Protein AF-A0A368G5V7-F1 (afdb_monomer_lite)

Structure (mmCIF, N/CA/C/O backbone):
data_AF-A0A368G5V7-F1
#
_entry.id   AF-A0A368G5V7-F1
#
loop_
_atom_site.group_PDB
_atom_site.id
_atom_site.type_symbol
_atom_site.label_atom_id
_atom_site.label_alt_id
_atom_site.label_comp_id
_atom_site.label_asym_id
_atom_site.label_entity_id
_atom_site.label_seq_id
_atom_site.pdbx_PDB_ins_code
_atom_site.Cartn_x
_atom_site.Cartn_y
_atom_site.Cartn_z
_atom_site.occupancy
_atom_site.B_iso_or_equiv
_atom_site.auth_seq_id
_atom_site.auth_comp_id
_atom_site.auth_asym_id
_atom_site.auth_atom_id
_atom_site.pdbx_PDB_model_num
ATOM 1 N N . ILE A 1 1 ? 7.428 -4.958 9.555 1.00 66.69 1 ILE A N 1
ATOM 2 C CA . ILE A 1 1 ? 6.859 -6.010 8.673 1.00 66.69 1 ILE A CA 1
ATOM 3 C C . ILE A 1 1 ? 6.132 -7.114 9.449 1.00 66.69 1 ILE A C 1
ATOM 5 O O . ILE A 1 1 ? 5.049 -7.478 9.029 1.00 66.69 1 ILE A O 1
ATOM 9 N N . GLU A 1 2 ? 6.655 -7.606 10.581 1.00 80.06 2 GLU A N 1
ATOM 10 C CA . GLU A 1 2 ? 6.064 -8.739 11.333 1.00 80.06 2 GLU A CA 1
ATOM 11 C C . GLU A 1 2 ? 4.637 -8.488 11.856 1.00 80.06 2 GLU A C 1
ATOM 13 O O . GLU A 1 2 ? 3.886 -9.428 12.092 1.00 80.06 2 GLU A O 1
ATOM 18 N N . ARG A 1 3 ? 4.239 -7.214 11.979 1.00 92.44 3 ARG A N 1
ATOM 19 C CA . ARG A 1 3 ? 2.874 -6.788 12.321 1.00 92.44 3 ARG A CA 1
ATOM 20 C C . ARG A 1 3 ? 1.827 -7.170 11.263 1.00 92.44 3 ARG A C 1
ATOM 22 O O . ARG A 1 3 ? 0.658 -7.319 11.606 1.00 92.44 3 ARG A O 1
ATOM 29 N N . TRP A 1 4 ? 2.214 -7.279 9.992 1.00 95.81 4 TRP A N 1
ATOM 30 C CA . TRP A 1 4 ? 1.275 -7.341 8.871 1.00 95.81 4 TRP A CA 1
ATOM 31 C C . TRP A 1 4 ? 1.120 -8.767 8.344 1.00 95.81 4 TRP A C 1
ATOM 33 O O . TRP A 1 4 ? 2.057 -9.337 7.788 1.00 95.81 4 TRP A O 1
ATOM 43 N N . TYR A 1 5 ? -0.086 -9.322 8.454 1.00 97.00 5 TYR A N 1
ATOM 44 C CA . TYR A 1 5 ? -0.434 -10.598 7.836 1.00 97.00 5 TYR A CA 1
ATOM 45 C C . TYR A 1 5 ? -0.975 -10.373 6.421 1.00 97.00 5 TYR A C 1
ATOM 47 O O . TYR A 1 5 ? -1.960 -9.656 6.240 1.00 97.00 5 TYR A O 1
ATOM 55 N N . VAL A 1 6 ? -0.348 -10.985 5.413 1.00 97.12 6 VAL A N 1
ATOM 56 C CA . VAL A 1 6 ? -0.775 -10.878 4.009 1.00 97.12 6 VAL A CA 1
ATOM 57 C C . VAL A 1 6 ? -1.954 -11.807 3.747 1.00 97.12 6 VAL A C 1
ATOM 59 O O . VAL A 1 6 ? -1.838 -13.016 3.904 1.00 97.12 6 VAL A O 1
ATOM 62 N N . GLU A 1 7 ? -3.084 -11.247 3.313 1.00 97.88 7 GLU A N 1
ATOM 63 C CA . GLU A 1 7 ? -4.288 -12.027 3.011 1.00 97.88 7 GLU A CA 1
ATOM 64 C C . GLU A 1 7 ? -4.404 -12.384 1.527 1.00 97.88 7 GLU A C 1
ATOM 66 O O . GLU A 1 7 ? -4.693 -13.527 1.185 1.00 97.88 7 GLU A O 1
ATOM 71 N N . LYS A 1 8 ? -4.243 -11.400 0.630 1.00 97.12 8 LYS A N 1
ATOM 72 C CA . LYS A 1 8 ? -4.340 -11.616 -0.824 1.00 97.12 8 LYS A CA 1
ATOM 73 C C . LYS A 1 8 ? -3.651 -10.517 -1.624 1.00 97.12 8 LYS A C 1
ATOM 75 O O . LYS A 1 8 ? -3.556 -9.382 -1.166 1.00 97.12 8 LYS A O 1
ATOM 80 N N . LYS A 1 9 ? -3.246 -10.824 -2.854 1.00 97.50 9 LYS A N 1
ATOM 81 C CA . LYS A 1 9 ? -2.802 -9.825 -3.836 1.00 97.50 9 LYS A CA 1
ATOM 82 C C . LYS A 1 9 ? -4.017 -9.084 -4.406 1.00 97.50 9 LYS A C 1
ATOM 84 O O . LYS A 1 9 ? -5.038 -9.705 -4.691 1.00 97.50 9 LYS A O 1
ATOM 89 N N . LEU A 1 10 ? -3.924 -7.761 -4.507 1.00 95.75 10 LEU A N 1
ATOM 90 C CA . LEU A 1 10 ? -4.971 -6.889 -5.053 1.00 95.75 10 LEU A CA 1
ATOM 91 C C . LEU A 1 10 ? -4.674 -6.470 -6.489 1.00 95.75 10 LEU A C 1
ATOM 93 O O . LEU A 1 10 ? -5.595 -6.326 -7.281 1.00 95.75 10 LEU A O 1
ATOM 97 N N . GLY A 1 11 ? -3.399 -6.286 -6.818 1.00 94.50 11 GLY A N 1
ATOM 98 C CA . GLY A 1 11 ? -2.971 -5.904 -8.154 1.00 94.50 11 GLY A CA 1
ATOM 99 C C . GLY A 1 11 ? -1.457 -5.814 -8.257 1.00 94.50 11 GLY A C 1
ATOM 100 O O . GLY A 1 11 ? -0.744 -5.816 -7.252 1.00 94.50 11 GLY A O 1
ATOM 101 N N . GLU A 1 12 ? -0.967 -5.750 -9.484 1.00 94.50 12 GLU A N 1
ATOM 102 C CA . GLU A 1 12 ? 0.447 -5.602 -9.814 1.00 94.50 12 GLU A CA 1
ATOM 103 C C . GLU A 1 12 ? 0.584 -4.891 -11.152 1.00 94.50 12 GLU A C 1
ATOM 105 O O . GLU A 1 12 ? -0.264 -5.028 -12.033 1.00 94.50 12 GLU A O 1
ATOM 110 N 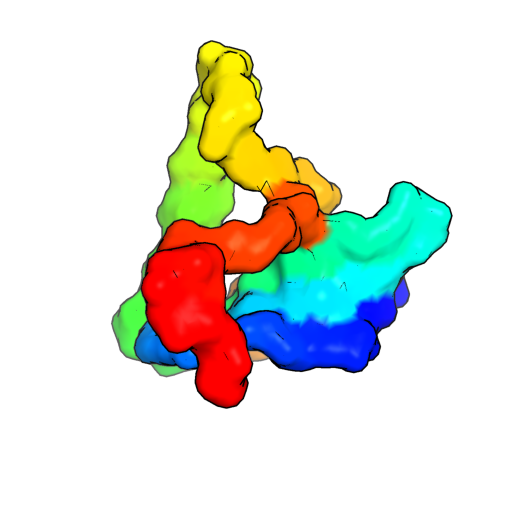N . GLY A 1 13 ? 1.658 -4.123 -11.285 1.00 88.56 13 GLY A N 1
ATOM 111 C CA . GLY A 1 13 ? 2.046 -3.481 -12.529 1.00 88.56 13 GLY A CA 1
ATOM 112 C C . GLY A 1 13 ? 3.525 -3.113 -12.499 1.00 88.56 13 GLY A C 1
ATOM 113 O O . GLY A 1 13 ? 4.266 -3.535 -11.615 1.00 88.56 13 GLY A O 1
ATOM 114 N N . GLY A 1 14 ? 3.957 -2.272 -13.439 1.00 86.25 14 GLY A N 1
ATOM 115 C CA . GLY A 1 14 ? 5.371 -1.896 -13.585 1.00 86.25 14 GLY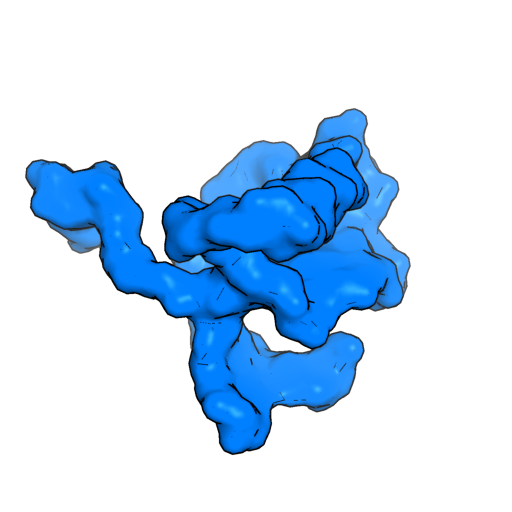 A CA 1
ATOM 116 C C . GLY A 1 14 ? 5.978 -1.087 -12.429 1.00 86.25 14 GLY A C 1
ATOM 117 O O . GLY A 1 14 ? 7.169 -0.817 -12.453 1.00 86.25 14 GLY A O 1
ATOM 118 N N . PHE A 1 15 ? 5.181 -0.696 -11.431 1.00 86.81 15 PHE A N 1
ATOM 119 C CA . PHE A 1 15 ? 5.611 0.102 -10.272 1.00 86.81 15 PHE A CA 1
ATOM 120 C C . PHE A 1 15 ? 5.443 -0.664 -8.950 1.00 86.81 15 PHE A C 1
ATOM 122 O O . PHE A 1 15 ? 5.233 -0.069 -7.891 1.00 86.81 15 PHE A O 1
ATOM 129 N N . GLY A 1 16 ? 5.449 -1.996 -9.031 1.00 92.00 16 GLY A N 1
ATOM 130 C CA . GLY A 1 16 ? 5.322 -2.893 -7.891 1.00 92.00 16 GLY A CA 1
ATOM 131 C C . GLY A 1 16 ? 3.951 -3.555 -7.761 1.00 92.00 16 GLY A C 1
ATOM 132 O O . GLY A 1 16 ? 3.131 -3.576 -8.683 1.00 92.00 16 GLY A O 1
ATOM 133 N 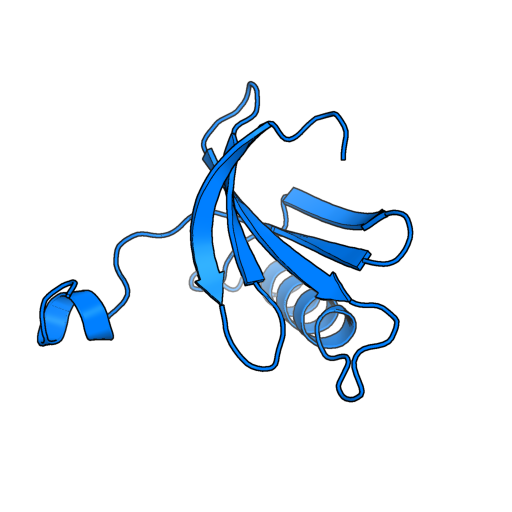N . ALA A 1 17 ? 3.708 -4.119 -6.580 1.00 95.44 17 ALA A N 1
ATOM 134 C CA . ALA A 1 17 ? 2.523 -4.914 -6.283 1.00 95.44 17 ALA A CA 1
ATOM 135 C C . ALA A 1 17 ? 1.805 -4.407 -5.030 1.00 95.44 17 ALA A C 1
ATOM 137 O O . ALA A 1 17 ? 2.427 -3.900 -4.095 1.00 95.44 17 ALA A O 1
ATOM 138 N N . VAL A 1 18 ? 0.482 -4.564 -5.015 1.00 97.25 18 VAL A N 1
ATOM 139 C CA . VAL A 1 18 ? -0.389 -4.179 -3.904 1.00 97.25 18 VAL A CA 1
ATOM 140 C C . VAL A 1 18 ? -1.070 -5.420 -3.344 1.00 97.25 18 VAL A C 1
ATOM 142 O O . VAL A 1 18 ? -1.627 -6.235 -4.082 1.00 97.25 18 VAL A O 1
ATOM 145 N N . TYR A 1 19 ? -1.063 -5.541 -2.024 1.00 97.62 19 TYR A N 1
ATOM 146 C CA . TYR A 1 19 ? -1.632 -6.645 -1.267 1.00 97.62 19 TYR A CA 1
ATOM 147 C C . TYR A 1 19 ? -2.631 -6.118 -0.245 1.00 97.62 19 TYR A C 1
ATOM 149 O O . TYR A 1 19 ? -2.447 -5.044 0.323 1.00 97.62 19 TYR A O 1
ATOM 157 N N . ARG A 1 20 ? -3.674 -6.894 0.034 1.00 98.38 20 ARG A N 1
ATOM 158 C CA . ARG A 1 20 ? -4.495 -6.710 1.224 1.00 98.38 20 ARG A CA 1
ATOM 159 C C . ARG A 1 20 ? -3.785 -7.377 2.387 1.00 98.38 20 ARG A C 1
ATOM 161 O O . ARG A 1 20 ? -3.430 -8.555 2.302 1.00 98.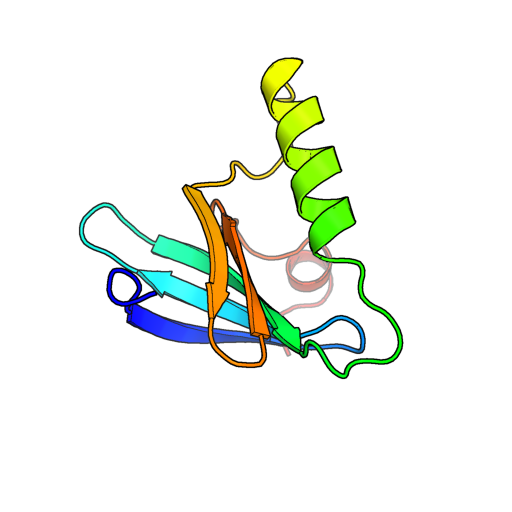38 20 ARG A O 1
ATOM 168 N N . VAL A 1 21 ? -3.604 -6.627 3.461 1.00 98.31 21 VAL A N 1
ATOM 169 C CA . VAL A 1 21 ? -3.008 -7.106 4.706 1.00 98.31 21 VAL A CA 1
ATOM 170 C C . VAL A 1 21 ? -3.954 -6.844 5.865 1.00 98.31 21 VAL A C 1
ATOM 172 O O . VAL A 1 21 ? -4.827 -5.981 5.774 1.00 98.31 21 VAL A O 1
ATOM 175 N N . ARG A 1 22 ? -3.783 -7.576 6.960 1.00 97.94 22 ARG A N 1
ATOM 176 C CA . ARG A 1 22 ? -4.488 -7.322 8.214 1.00 97.94 22 ARG A CA 1
ATOM 177 C C . ARG A 1 22 ? -3.533 -7.329 9.391 1.00 97.94 22 ARG A C 1
ATOM 179 O O . ARG A 1 22 ? -2.494 -7.986 9.354 1.00 97.94 22 ARG A O 1
ATOM 186 N N . ASP A 1 23 ? -3.939 -6.657 10.448 1.00 96.50 23 ASP A N 1
ATOM 187 C CA . ASP A 1 23 ? -3.357 -6.787 11.775 1.00 96.50 23 ASP A CA 1
ATOM 188 C C . ASP A 1 23 ? -4.484 -6.887 12.823 1.00 96.50 23 ASP A C 1
ATOM 190 O O . ASP A 1 23 ? -5.605 -7.312 12.517 1.00 96.50 23 ASP A O 1
ATOM 194 N N . GLN A 1 24 ? -4.185 -6.547 14.077 1.00 95.62 24 GLN A N 1
ATOM 195 C CA . GLN A 1 24 ? -5.176 -6.532 15.153 1.00 95.62 24 GLN A CA 1
ATOM 196 C C . GLN A 1 24 ? -6.166 -5.359 15.050 1.00 95.62 24 GLN A C 1
ATOM 198 O O . GLN A 1 24 ? -7.252 -5.454 15.616 1.00 95.62 24 GLN A O 1
ATOM 203 N N . THR A 1 25 ? -5.823 -4.273 14.346 1.00 95.75 25 THR A N 1
ATOM 204 C CA . THR A 1 25 ? -6.646 -3.057 14.253 1.00 95.75 25 THR A CA 1
ATOM 205 C C . THR A 1 25 ? -7.540 -3.035 13.018 1.00 95.75 25 THR A C 1
ATOM 207 O O . THR A 1 25 ? -8.549 -2.333 13.020 1.00 95.75 25 THR A O 1
ATOM 210 N N . GLY A 1 26 ? -7.233 -3.814 11.977 1.00 96.62 26 GLY A N 1
ATOM 211 C CA . GLY A 1 26 ? -8.123 -3.946 10.826 1.00 96.62 26 GLY A CA 1
ATOM 212 C C . GLY A 1 26 ? -7.455 -4.468 9.559 1.00 96.62 26 GLY A C 1
ATOM 213 O O . GLY A 1 26 ? -6.488 -5.227 9.609 1.00 96.62 26 GLY A O 1
ATOM 214 N N . GLN A 1 27 ? -8.018 -4.075 8.412 1.00 98.19 27 GLN A N 1
ATOM 215 C CA . GLN A 1 27 ? -7.517 -4.396 7.075 1.00 98.19 27 GLN A CA 1
ATOM 216 C C . GLN A 1 27 ? -6.947 -3.157 6.381 1.00 98.19 27 GLN A C 1
ATOM 218 O O . GLN A 1 27 ? -7.515 -2.068 6.452 1.00 98.19 27 GLN A O 1
ATOM 223 N N . TYR A 1 28 ? -5.850 -3.359 5.656 1.00 98.44 28 TYR A N 1
ATOM 224 C CA . TYR A 1 28 ? -5.053 -2.312 5.025 1.00 98.44 28 TYR A CA 1
ATOM 225 C C . TYR A 1 28 ? -4.548 -2.755 3.649 1.00 98.44 28 TYR A C 1
ATOM 227 O O . TYR A 1 28 ? -4.623 -3.931 3.279 1.00 98.44 28 TYR A O 1
ATOM 235 N N . ALA A 1 29 ? -4.038 -1.800 2.877 1.00 98.38 29 ALA A N 1
ATOM 236 C CA . ALA A 1 29 ? -3.344 -2.045 1.624 1.00 98.38 29 ALA A CA 1
ATOM 237 C C . ALA A 1 29 ? -1.832 -1.887 1.833 1.00 98.38 29 ALA A C 1
ATOM 239 O O . ALA A 1 29 ? -1.371 -0.843 2.286 1.00 98.38 29 ALA A O 1
ATOM 240 N N . LEU A 1 30 ? -1.066 -2.914 1.482 1.00 97.88 30 LEU A N 1
ATOM 241 C CA . LEU A 1 30 ? 0.393 -2.923 1.466 1.00 97.88 30 LEU A CA 1
ATOM 242 C C . LEU A 1 30 ? 0.860 -2.812 0.019 1.00 97.88 30 LEU A C 1
ATOM 244 O O . LEU A 1 30 ? 0.644 -3.736 -0.763 1.00 97.88 30 LEU A O 1
ATOM 248 N N . LYS A 1 31 ? 1.528 -1.716 -0.331 1.00 97.50 31 LYS A N 1
ATOM 249 C CA . LYS A 1 31 ? 2.245 -1.601 -1.603 1.00 97.50 31 LYS A CA 1
ATOM 250 C C . LYS A 1 31 ? 3.728 -1.864 -1.377 1.00 97.50 31 LYS A C 1
ATOM 252 O O . LYS A 1 31 ? 4.304 -1.342 -0.422 1.00 97.50 31 LYS A O 1
ATOM 257 N N . VAL A 1 32 ? 4.327 -2.661 -2.256 1.00 96.06 32 VAL A N 1
ATOM 258 C CA . VAL A 1 32 ? 5.756 -2.997 -2.244 1.00 96.06 32 VAL A CA 1
ATOM 259 C C . VAL A 1 32 ? 6.392 -2.732 -3.601 1.00 96.06 32 VAL A C 1
ATOM 261 O O . VAL A 1 32 ? 5.758 -2.920 -4.638 1.00 96.06 32 VAL A O 1
ATOM 264 N N . GLU A 1 33 ? 7.657 -2.332 -3.577 1.00 95.75 33 GLU A N 1
ATOM 265 C CA . GLU A 1 33 ? 8.491 -2.053 -4.747 1.00 95.75 33 GLU A CA 1
ATOM 266 C C . GLU A 1 33 ? 9.891 -2.629 -4.505 1.00 95.75 33 GLU A C 1
ATOM 268 O O . GLU A 1 33 ? 10.443 -2.467 -3.413 1.00 95.75 33 GLU A O 1
ATOM 273 N N . GLY A 1 34 ? 10.467 -3.317 -5.494 1.00 93.44 34 GLY A N 1
ATOM 274 C CA . GLY A 1 34 ? 11.828 -3.847 -5.395 1.00 93.44 34 GLY A CA 1
ATOM 275 C C . GLY A 1 34 ? 12.874 -2.730 -5.391 1.00 93.44 34 GLY A C 1
ATOM 276 O O . GLY A 1 34 ? 12.762 -1.757 -6.129 1.00 93.44 34 GLY A O 1
ATOM 277 N N . VAL A 1 35 ? 13.921 -2.865 -4.576 1.00 89.81 35 VAL A N 1
ATOM 278 C CA . VAL A 1 35 ? 15.020 -1.876 -4.522 1.00 89.81 35 VAL A CA 1
ATOM 279 C C . VAL A 1 35 ? 15.930 -1.909 -5.750 1.00 89.81 35 VAL A C 1
ATOM 281 O O . VAL A 1 35 ? 16.724 -0.990 -5.928 1.00 89.81 35 VAL A O 1
ATOM 284 N N . ASP A 1 36 ? 15.812 -2.948 -6.575 1.00 87.62 36 ASP A N 1
ATOM 285 C CA . ASP A 1 36 ? 16.558 -3.120 -7.825 1.00 87.62 36 ASP A CA 1
ATOM 286 C C . ASP A 1 36 ? 15.707 -2.769 -9.060 1.00 87.62 36 ASP A C 1
ATOM 288 O O . ASP A 1 36 ? 16.183 -2.842 -10.194 1.00 87.62 36 ASP A O 1
ATOM 292 N N . GLU A 1 37 ? 14.447 -2.361 -8.859 1.00 86.44 37 GLU A N 1
ATOM 293 C CA . GLU A 1 37 ? 13.591 -1.891 -9.947 1.00 86.44 37 GLU A CA 1
ATOM 294 C C . GLU A 1 37 ? 14.169 -0.614 -10.565 1.00 86.44 37 GLU A C 1
ATOM 296 O O . GLU A 1 37 ? 14.620 0.296 -9.858 1.00 86.44 37 GLU A O 1
ATOM 301 N N . LYS A 1 38 ? 14.136 -0.530 -11.903 1.00 83.31 38 LYS A N 1
ATOM 302 C CA . LYS A 1 38 ? 14.689 0.613 -12.655 1.00 83.31 38 LYS A CA 1
ATOM 303 C C . LYS A 1 38 ? 14.014 1.935 -12.307 1.00 83.31 38 LYS A C 1
ATOM 305 O O . LYS A 1 38 ? 14.650 2.983 -12.381 1.00 83.31 38 LYS A O 1
ATOM 310 N N . VAL A 1 39 ? 12.724 1.890 -11.991 1.00 85.12 39 VAL A N 1
ATOM 311 C CA . VAL A 1 39 ? 11.927 3.065 -11.650 1.00 85.12 39 VAL A CA 1
ATOM 312 C C . VAL A 1 39 ? 11.421 2.878 -10.232 1.00 85.12 39 VAL A C 1
ATOM 314 O O . VAL A 1 39 ? 10.582 2.020 -9.994 1.00 85.12 39 VAL A O 1
ATOM 317 N N . GLN A 1 40 ? 11.955 3.683 -9.312 1.00 88.94 40 GLN A N 1
ATOM 318 C CA . GLN A 1 40 ? 11.575 3.667 -7.902 1.00 88.94 40 GLN A CA 1
ATOM 319 C C . GLN A 1 40 ? 10.839 4.944 -7.527 1.00 88.94 40 GLN A C 1
ATOM 321 O O . GLN A 1 40 ? 11.451 6.006 -7.391 1.00 88.94 40 GLN A O 1
ATOM 326 N N . VAL A 1 41 ? 9.523 4.848 -7.355 1.00 94.44 41 VAL A N 1
ATOM 327 C CA . VAL A 1 41 ? 8.658 6.001 -7.058 1.00 94.44 41 VAL A CA 1
ATOM 328 C C . VAL A 1 41 ? 7.983 5.904 -5.696 1.00 94.44 41 VAL A C 1
ATOM 330 O O . VAL A 1 41 ? 7.431 6.901 -5.227 1.00 94.44 41 VAL A O 1
ATOM 333 N N . LEU A 1 42 ? 8.089 4.772 -4.990 1.00 95.44 42 LEU A N 1
ATOM 334 C CA . LEU A 1 42 ? 7.368 4.571 -3.730 1.00 95.44 42 LEU A CA 1
ATOM 335 C C . LEU A 1 42 ? 7.758 5.587 -2.644 1.00 95.44 42 LEU A C 1
ATOM 337 O O . LEU A 1 42 ? 6.917 6.037 -1.866 1.00 95.44 42 LEU A O 1
ATOM 341 N N . LYS A 1 43 ? 9.027 6.020 -2.616 1.00 94.62 43 LYS A N 1
ATOM 342 C CA . LYS A 1 43 ? 9.489 7.096 -1.718 1.00 94.62 43 LYS A CA 1
ATOM 343 C C . LYS A 1 43 ? 8.787 8.428 -1.999 1.00 94.62 43 LYS A C 1
ATOM 345 O O . LYS A 1 43 ? 8.446 9.143 -1.058 1.00 94.62 43 LYS A O 1
ATOM 350 N N . MET A 1 44 ? 8.565 8.747 -3.275 1.00 96.56 44 MET A N 1
ATOM 351 C CA . MET A 1 44 ? 7.853 9.954 -3.693 1.00 96.56 44 MET A CA 1
ATOM 352 C C . MET A 1 44 ? 6.369 9.859 -3.327 1.00 96.56 44 MET A C 1
ATOM 354 O O . MET A 1 44 ? 5.816 10.811 -2.786 1.00 96.56 44 MET A O 1
ATOM 358 N N . GLU A 1 45 ? 5.737 8.700 -3.536 1.00 96.88 45 GLU A N 1
ATOM 359 C CA . GLU A 1 45 ? 4.344 8.457 -3.128 1.00 96.88 45 GLU A CA 1
ATOM 360 C C . GLU A 1 45 ? 4.146 8.672 -1.622 1.00 96.88 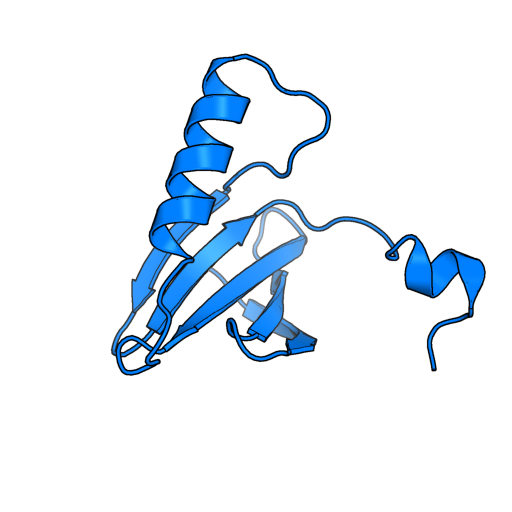45 GLU A C 1
ATOM 362 O O . GLU A 1 45 ? 3.236 9.390 -1.204 1.00 96.88 45 GLU A O 1
ATOM 367 N N . VAL A 1 46 ? 5.049 8.120 -0.804 1.00 97.69 46 VAL A N 1
ATOM 368 C CA . VAL A 1 46 ? 5.065 8.330 0.648 1.00 97.69 46 VAL A CA 1
ATOM 369 C C . VAL A 1 46 ? 5.187 9.812 1.006 1.00 97.69 46 VAL A C 1
ATOM 371 O O . VAL A 1 46 ? 4.485 10.281 1.905 1.00 97.69 46 VAL A O 1
ATOM 374 N N . PHE A 1 47 ? 6.079 10.549 0.337 1.00 97.88 47 PHE A N 1
ATOM 375 C CA . PHE A 1 47 ? 6.266 11.978 0.586 1.00 97.88 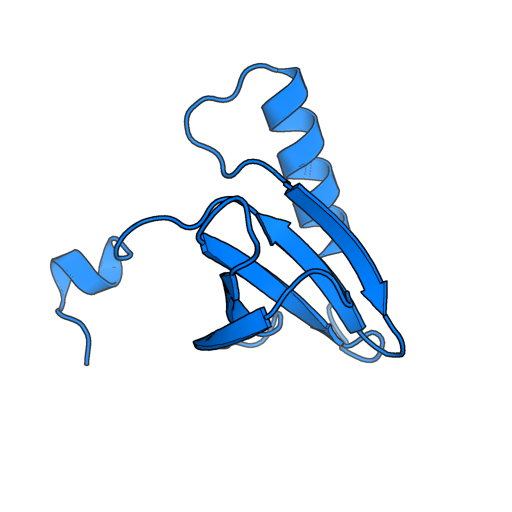47 PHE A CA 1
ATOM 376 C C . PHE A 1 47 ? 4.988 12.765 0.276 1.00 97.88 47 PHE A C 1
ATOM 378 O O . PHE A 1 47 ? 4.498 13.491 1.139 1.00 97.88 47 PHE A O 1
ATOM 385 N N . VAL A 1 48 ? 4.394 12.559 -0.906 1.00 97.88 48 VAL A N 1
ATOM 386 C CA . VAL A 1 48 ? 3.157 13.246 -1.314 1.00 97.88 48 VAL A CA 1
ATOM 387 C C . VAL A 1 48 ? 2.012 12.957 -0.345 1.00 97.88 48 VAL A C 1
ATOM 389 O O . VAL A 1 48 ? 1.345 13.889 0.098 1.00 97.88 48 VAL A O 1
ATOM 392 N N . LEU A 1 49 ? 1.787 11.692 0.024 1.00 97.88 49 LEU A N 1
ATOM 393 C CA . LEU A 1 49 ? 0.712 11.331 0.954 1.00 97.88 49 LEU A CA 1
ATOM 394 C C . LEU A 1 49 ? 0.926 11.929 2.351 1.00 97.88 49 LEU A C 1
ATOM 396 O O . LEU A 1 49 ? -0.037 12.375 2.974 1.00 97.88 49 LEU A O 1
ATOM 400 N N . THR A 1 50 ? 2.175 11.992 2.826 1.00 97.44 50 THR A N 1
ATOM 401 C CA . THR A 1 50 ? 2.509 12.641 4.105 1.00 97.44 50 THR A CA 1
ATOM 402 C C . THR A 1 50 ? 2.175 14.137 4.070 1.00 97.44 50 THR A C 1
ATOM 404 O O . THR A 1 50 ? 1.501 14.638 4.970 1.00 97.44 50 THR A O 1
ATOM 407 N N . GLU A 1 51 ? 2.575 14.841 3.008 1.00 97.81 51 GLU A N 1
ATOM 408 C CA . GLU A 1 51 ? 2.291 16.273 2.837 1.00 97.81 51 GLU A CA 1
ATOM 409 C C . GLU A 1 51 ? 0.789 16.564 2.708 1.00 97.81 51 GLU A C 1
ATOM 411 O O . GLU A 1 51 ? 0.271 17.517 3.294 1.00 97.81 51 GLU A O 1
ATOM 416 N N . LEU A 1 52 ? 0.054 15.730 1.967 1.00 97.25 52 LEU A N 1
ATOM 417 C CA . LEU A 1 52 ? -1.397 15.865 1.822 1.00 97.25 52 LEU A CA 1
ATOM 418 C C . LEU A 1 52 ? -2.127 15.636 3.149 1.00 97.25 52 LEU A C 1
ATOM 420 O O . LEU A 1 52 ? -3.076 16.362 3.452 1.00 97.25 52 LEU A O 1
ATOM 424 N N . ALA A 1 53 ? -1.670 14.677 3.958 1.00 95.94 53 ALA A N 1
ATOM 425 C CA . ALA A 1 53 ? -2.211 14.443 5.292 1.00 95.94 53 ALA A CA 1
ATOM 426 C C . ALA A 1 53 ? -1.974 15.648 6.218 1.00 95.94 53 ALA A C 1
ATOM 428 O O . ALA A 1 53 ? -2.906 16.084 6.893 1.00 95.94 53 ALA A O 1
ATOM 429 N N . ALA A 1 54 ? -0.772 16.237 6.193 1.00 96.75 54 ALA A N 1
ATOM 430 C CA . ALA A 1 54 ? -0.438 17.432 6.974 1.00 96.75 54 ALA A CA 1
ATOM 431 C C . ALA A 1 54 ? -1.315 18.648 6.616 1.00 96.75 54 ALA A C 1
ATOM 433 O O . ALA A 1 54 ? -1.588 19.494 7.465 1.00 96.75 54 ALA A O 1
ATOM 434 N N . ARG A 1 55 ? -1.810 18.714 5.374 1.00 96.94 55 ARG A N 1
ATOM 435 C CA . ARG A 1 55 ? -2.723 19.763 4.883 1.00 96.94 55 ARG A CA 1
ATOM 436 C C . ARG A 1 55 ? -4.209 19.441 5.076 1.00 96.94 55 ARG A C 1
ATOM 438 O O . ARG A 1 55 ? -5.057 20.195 4.607 1.00 96.94 55 ARG A O 1
ATOM 445 N N . GLY A 1 56 ? -4.549 18.328 5.729 1.00 94.25 56 GLY A N 1
ATOM 446 C CA . GLY A 1 56 ? -5.941 17.927 5.962 1.00 94.25 56 GLY A CA 1
ATOM 447 C C . GLY A 1 56 ? -6.660 17.378 4.723 1.00 94.25 56 GLY A C 1
ATOM 448 O O . GLY A 1 56 ? -7.885 17.462 4.628 1.00 94.25 56 GLY A O 1
ATOM 449 N N . GLY A 1 57 ? -5.925 16.816 3.757 1.00 93.94 57 GLY A N 1
ATOM 450 C CA . GLY A 1 57 ? -6.492 16.199 2.559 1.00 93.94 57 GLY A CA 1
ATOM 451 C C . GLY A 1 57 ? -7.411 15.016 2.892 1.00 93.94 57 GLY A C 1
ATOM 452 O O . GLY A 1 57 ? -6.947 13.949 3.276 1.00 93.94 57 GLY A O 1
ATOM 453 N N . ARG A 1 58 ? -8.727 15.189 2.714 1.00 93.06 58 ARG A N 1
ATOM 454 C CA . ARG A 1 58 ? -9.748 14.200 3.127 1.00 93.06 58 ARG A CA 1
ATOM 455 C C . ARG A 1 58 ? -9.939 13.024 2.166 1.00 93.06 58 ARG A C 1
ATOM 457 O O . ARG A 1 58 ? -10.528 12.022 2.553 1.00 93.06 58 ARG A O 1
ATOM 464 N N . HIS A 1 59 ? -9.495 13.160 0.920 1.00 96.00 59 HIS A N 1
ATOM 465 C CA . HIS A 1 59 ? -9.752 12.196 -0.160 1.00 96.00 59 HIS A CA 1
ATOM 466 C C . HIS A 1 59 ? -8.526 11.345 -0.515 1.00 96.00 59 HIS A C 1
ATOM 468 O O . HIS A 1 59 ? -8.475 10.754 -1.589 1.00 96.00 59 HIS A O 1
ATOM 474 N N . PHE A 1 60 ? -7.535 11.292 0.377 1.00 96.88 60 PHE A N 1
ATOM 475 C CA . PHE A 1 60 ? -6.299 10.543 0.178 1.00 96.88 60 PHE A CA 1
ATOM 476 C C . PHE A 1 60 ? -6.166 9.427 1.207 1.00 96.88 60 PHE A C 1
ATOM 478 O O . PHE A 1 60 ? -6.665 9.537 2.330 1.00 96.88 60 PHE A O 1
ATOM 485 N N . CYS A 1 61 ? -5.469 8.358 0.821 1.00 97.44 61 CYS A N 1
ATOM 486 C CA . CYS A 1 61 ? -5.150 7.277 1.739 1.00 97.44 61 CYS A CA 1
ATOM 487 C C . CYS A 1 61 ? -4.259 7.779 2.879 1.00 97.44 61 CYS A C 1
ATOM 489 O O . CYS A 1 61 ? -3.356 8.591 2.667 1.00 97.44 61 CYS A O 1
ATOM 491 N N . ARG A 1 62 ? -4.485 7.260 4.087 1.00 96.38 62 ARG A N 1
ATOM 492 C CA . ARG A 1 62 ? -3.633 7.549 5.247 1.00 96.38 62 ARG A CA 1
ATOM 493 C C . ARG A 1 62 ? -2.564 6.474 5.355 1.00 96.38 62 ARG A C 1
ATOM 495 O O . ARG A 1 62 ? -2.867 5.299 5.163 1.00 96.38 62 ARG A O 1
ATOM 502 N N . ILE A 1 63 ? -1.330 6.887 5.631 1.00 97.75 63 ILE A N 1
ATOM 503 C CA . ILE A 1 63 ? -0.207 5.976 5.869 1.00 97.75 63 ILE A CA 1
ATOM 504 C C . ILE A 1 63 ? -0.286 5.466 7.308 1.00 97.75 63 ILE A C 1
ATOM 506 O O . ILE A 1 63 ? -0.393 6.263 8.236 1.00 97.75 63 ILE A O 1
ATOM 510 N N . GLU A 1 64 ? -0.176 4.152 7.468 1.00 97.00 64 GLU A N 1
ATOM 511 C CA . GLU A 1 64 ? -0.158 3.451 8.757 1.00 97.00 64 GLU A CA 1
ATOM 512 C C . GLU A 1 64 ? 1.243 2.959 9.119 1.00 97.00 64 GLU A C 1
ATOM 514 O O . GLU A 1 64 ? 1.626 2.942 10.285 1.00 97.00 64 GLU A O 1
ATOM 519 N N . ASP A 1 65 ? 2.019 2.557 8.112 1.00 97.00 65 ASP A N 1
ATOM 520 C CA . ASP A 1 65 ? 3.400 2.107 8.261 1.00 97.00 65 ASP A CA 1
ATOM 521 C C . ASP A 1 65 ? 4.142 2.280 6.932 1.00 97.00 65 ASP A C 1
ATOM 523 O O . ASP A 1 65 ? 3.538 2.358 5.862 1.00 97.00 65 ASP A O 1
ATOM 527 N N . LYS A 1 66 ? 5.463 2.371 6.984 1.00 96.88 66 LYS A N 1
ATOM 528 C CA . LYS A 1 66 ? 6.322 2.487 5.808 1.00 96.88 66 LYS A CA 1
ATOM 529 C C . LYS A 1 66 ? 7.754 2.136 6.161 1.00 96.88 66 LYS A C 1
ATOM 531 O O . LYS A 1 66 ? 8.226 2.402 7.263 1.00 96.88 66 LYS A O 1
ATOM 536 N N . GLY A 1 67 ? 8.500 1.641 5.184 1.00 95.12 67 GLY A N 1
ATOM 537 C CA . GLY A 1 67 ? 9.926 1.433 5.371 1.00 95.12 67 GLY A CA 1
ATOM 538 C C . GLY A 1 67 ? 10.570 0.634 4.259 1.00 95.12 67 GLY A C 1
ATOM 539 O O . GLY A 1 67 ? 10.071 0.550 3.140 1.00 95.12 67 GLY A O 1
ATOM 540 N N . ARG A 1 68 ? 11.704 0.034 4.603 1.00 94.19 68 ARG A N 1
ATOM 541 C CA . ARG A 1 68 ? 12.425 -0.920 3.769 1.00 94.19 68 ARG A CA 1
ATOM 542 C C . ARG A 1 68 ? 12.552 -2.230 4.533 1.00 94.19 68 ARG A C 1
ATOM 544 O O . ARG A 1 68 ? 12.849 -2.216 5.725 1.00 94.19 68 ARG A O 1
ATOM 551 N N . PHE A 1 69 ? 12.332 -3.346 3.853 1.00 91.81 69 PHE A N 1
ATOM 552 C CA . PHE A 1 69 ? 12.524 -4.684 4.395 1.00 91.81 69 PHE A CA 1
ATOM 553 C C . PHE A 1 69 ? 13.260 -5.543 3.365 1.00 91.81 69 PHE A C 1
ATOM 555 O O . PHE A 1 69 ? 12.746 -5.794 2.275 1.00 91.81 69 PHE A O 1
ATOM 562 N N . GLY A 1 70 ? 14.493 -5.943 3.691 1.00 91.94 70 GLY A N 1
ATOM 563 C CA . GLY A 1 70 ? 15.392 -6.607 2.747 1.00 91.94 70 GLY A CA 1
ATOM 564 C C . GLY A 1 70 ? 15.552 -5.802 1.452 1.00 91.94 70 GLY A C 1
ATOM 565 O O . GLY A 1 70 ? 15.977 -4.639 1.466 1.00 91.94 70 GLY A O 1
ATOM 566 N N . ASN A 1 71 ? 15.148 -6.422 0.344 1.00 92.06 71 ASN A N 1
ATOM 567 C CA . ASN A 1 71 ? 15.241 -5.857 -1.002 1.00 92.06 71 ASN A CA 1
ATOM 568 C C . ASN A 1 71 ? 13.937 -5.209 -1.489 1.00 92.06 71 ASN A C 1
ATOM 570 O O . ASN A 1 71 ? 13.749 -5.035 -2.689 1.00 92.06 71 ASN A O 1
ATOM 574 N N . PHE A 1 72 ? 13.049 -4.809 -0.575 1.00 92.56 72 PHE A N 1
ATOM 575 C CA . PHE A 1 72 ? 11.804 -4.131 -0.932 1.00 92.56 72 PHE A CA 1
ATOM 576 C C . PHE A 1 72 ? 11.589 -2.862 -0.108 1.00 92.56 72 PHE A C 1
ATOM 578 O O . PHE A 1 72 ? 11.792 -2.844 1.108 1.00 92.56 72 PHE A O 1
ATOM 585 N N . ASN A 1 73 ? 11.138 -1.801 -0.770 1.00 95.62 73 ASN A N 1
ATOM 586 C CA . ASN A 1 73 ? 10.492 -0.663 -0.126 1.00 95.62 73 ASN A CA 1
ATOM 587 C C . ASN A 1 73 ? 9.003 -0.986 0.046 1.00 95.62 73 ASN A C 1
ATOM 589 O O . ASN A 1 73 ? 8.417 -1.665 -0.798 1.00 95.62 73 ASN A O 1
ATOM 593 N N . TYR A 1 74 ? 8.384 -0.497 1.119 1.00 96.75 74 TYR A N 1
ATOM 594 C CA . TYR A 1 74 ? 6.966 -0.723 1.371 1.00 96.75 74 TYR A CA 1
ATOM 595 C C . TYR A 1 74 ? 6.259 0.471 2.014 1.00 96.75 74 TYR A C 1
ATOM 597 O O . TYR A 1 74 ? 6.862 1.266 2.741 1.00 96.75 74 TYR A O 1
ATOM 605 N N . VAL A 1 75 ? 4.950 0.544 1.782 1.00 98.00 75 VAL A N 1
ATOM 606 C CA . VAL A 1 75 ? 4.012 1.415 2.494 1.00 98.00 75 VAL A CA 1
ATOM 607 C C . VAL A 1 75 ? 2.733 0.640 2.787 1.00 98.00 75 VAL A C 1
ATOM 609 O O . VAL A 1 75 ? 2.197 -0.047 1.916 1.00 98.00 75 VAL A O 1
ATOM 612 N N . VAL A 1 76 ? 2.251 0.746 4.019 1.00 98.00 76 VAL A N 1
ATOM 613 C CA . VAL A 1 76 ? 0.928 0.292 4.442 1.00 98.00 76 VAL A CA 1
ATOM 614 C C . VAL A 1 76 ? 0.044 1.511 4.603 1.00 98.00 76 VAL A C 1
ATOM 616 O O . VAL A 1 76 ? 0.414 2.489 5.252 1.00 98.00 76 VAL A O 1
ATOM 619 N N . MET A 1 77 ? -1.126 1.456 3.989 1.00 98.19 77 MET A N 1
ATOM 620 C CA . MET A 1 77 ? -2.079 2.551 3.960 1.00 98.19 77 MET A CA 1
ATOM 621 C C . MET A 1 77 ? -3.511 2.037 4.060 1.00 98.19 77 MET A C 1
ATOM 623 O O . MET A 1 77 ? -3.774 0.843 3.911 1.00 98.19 77 MET A O 1
ATOM 627 N N . THR A 1 78 ? -4.448 2.944 4.309 1.00 97.69 78 THR A N 1
ATOM 628 C CA . THR A 1 78 ? -5.885 2.639 4.353 1.00 97.69 78 THR A CA 1
ATOM 629 C C . THR A 1 78 ? -6.333 1.828 3.137 1.00 97.69 78 THR A C 1
ATOM 631 O O . THR A 1 78 ? -6.113 2.240 1.995 1.00 97.69 78 THR A O 1
ATOM 634 N N . LEU A 1 79 ? -6.996 0.695 3.384 1.00 97.75 79 LEU A N 1
ATOM 635 C CA . LEU A 1 79 ? -7.667 -0.072 2.340 1.00 97.75 79 LEU A CA 1
ATOM 636 C C . LEU A 1 79 ? -8.934 0.665 1.895 1.00 97.75 79 LEU A C 1
ATOM 638 O O . LEU A 1 79 ? -9.726 1.103 2.728 1.00 97.75 79 LEU A O 1
ATOM 642 N N . VAL A 1 80 ? -9.137 0.771 0.584 1.00 95.69 80 VAL A N 1
ATOM 643 C CA . VAL A 1 80 ? -10.336 1.374 -0.014 1.00 95.69 80 VAL A CA 1
ATOM 644 C C . VAL A 1 80 ? -11.186 0.321 -0.726 1.00 95.69 80 VAL A C 1
ATOM 646 O O . VAL A 1 80 ? -10.800 -0.844 -0.836 1.00 95.69 80 VAL A O 1
ATOM 649 N N . GLY A 1 81 ? -12.376 0.729 -1.172 1.00 94.69 81 GLY A N 1
ATOM 650 C CA . GLY A 1 81 ? -13.292 -0.128 -1.919 1.00 94.69 81 GLY A CA 1
ATOM 651 C C . GLY A 1 81 ? -12.805 -0.462 -3.332 1.00 94.69 81 GLY A C 1
ATOM 652 O O . GLY A 1 81 ? -11.645 -0.266 -3.692 1.00 94.69 81 GLY A O 1
ATOM 653 N N . ARG A 1 82 ? -13.732 -0.966 -4.149 1.00 93.75 82 ARG A N 1
ATOM 654 C CA . ARG A 1 82 ? -13.488 -1.255 -5.569 1.00 93.75 82 ARG A CA 1
ATOM 655 C C . ARG A 1 82 ? -13.012 -0.007 -6.310 1.00 93.75 82 ARG A C 1
ATOM 657 O O . ARG A 1 82 ? -13.483 1.097 -6.030 1.00 93.75 82 ARG A O 1
ATOM 664 N N . SER A 1 83 ? -12.110 -0.195 -7.271 1.00 92.81 83 SER A N 1
ATOM 665 C CA . SER A 1 83 ? -11.682 0.899 -8.139 1.00 92.81 83 SER A CA 1
ATOM 666 C C . SER A 1 83 ? -12.846 1.385 -9.011 1.00 92.81 83 SER A C 1
ATOM 668 O O . SER A 1 83 ? -13.799 0.648 -9.270 1.00 92.81 83 SER A O 1
ATOM 670 N N . LEU A 1 84 ? -12.771 2.623 -9.507 1.00 94.44 84 LEU A N 1
ATOM 671 C CA . LEU A 1 84 ? -13.763 3.127 -10.464 1.00 94.44 84 LEU A CA 1
ATOM 672 C C . LEU A 1 84 ? -13.806 2.268 -11.735 1.00 94.44 84 LEU A C 1
ATOM 674 O O . LEU A 1 84 ? -14.884 2.028 -12.264 1.00 94.44 84 LEU A O 1
ATOM 678 N N . GLN A 1 85 ? -12.657 1.753 -12.183 1.00 92.12 85 GLN A N 1
ATOM 679 C CA . GLN A 1 85 ? -12.585 0.835 -13.319 1.00 92.12 85 GLN A CA 1
ATOM 680 C C . GLN A 1 85 ? -13.364 -0.458 -13.041 1.00 92.12 85 GLN A C 1
ATOM 682 O O . GLN A 1 85 ? -14.188 -0.849 -13.863 1.00 92.12 85 GLN A O 1
ATOM 687 N N . ASP A 1 86 ? -13.183 -1.068 -11.864 1.00 92.06 86 ASP A N 1
ATOM 688 C CA . ASP A 1 86 ? -13.953 -2.254 -11.466 1.00 92.06 86 ASP A CA 1
ATOM 689 C C . ASP A 1 86 ? -15.451 -1.968 -11.423 1.00 92.06 86 ASP A C 1
ATOM 691 O O . ASP A 1 86 ? -16.256 -2.833 -11.757 1.00 92.06 86 ASP A O 1
ATOM 695 N N . LEU A 1 87 ? -15.847 -0.789 -10.939 1.00 93.19 87 LEU A N 1
ATOM 696 C CA . LEU A 1 87 ? -17.254 -0.406 -10.852 1.00 93.19 87 LEU A CA 1
ATOM 697 C C . LEU A 1 87 ? -17.874 -0.202 -12.238 1.00 93.19 87 LEU A C 1
ATOM 699 O O . LEU A 1 87 ? -19.031 -0.564 -12.431 1.00 93.19 87 LEU A O 1
ATOM 703 N N . LEU A 1 88 ? -17.110 0.345 -13.187 1.00 93.94 88 LEU A N 1
ATOM 704 C CA . LEU A 1 88 ? -17.571 0.623 -14.548 1.00 93.94 88 LEU A CA 1
ATOM 705 C C . LEU A 1 88 ? -17.616 -0.623 -15.437 1.00 93.94 88 LEU A C 1
ATOM 707 O O . LEU A 1 88 ? -18.539 -0.759 -16.235 1.00 93.94 88 LEU A O 1
ATOM 711 N N . PHE A 1 89 ? -16.638 -1.520 -15.313 1.00 91.19 89 PHE A N 1
ATOM 712 C CA . PHE A 1 89 ? -16.451 -2.626 -16.260 1.00 91.19 89 PHE A CA 1
ATOM 713 C C . PHE A 1 89 ? -16.616 -4.019 -15.641 1.00 91.19 89 PHE A C 1
ATOM 715 O O . PHE A 1 89 ? -16.568 -5.015 -16.357 1.00 91.19 89 PHE A O 1
ATOM 722 N N . GLY A 1 90 ? -16.864 -4.100 -14.331 1.00 78.00 90 GLY A N 1
ATOM 723 C CA . GLY A 1 90 ? -16.863 -5.361 -13.595 1.00 78.00 90 GLY A CA 1
ATOM 724 C C . GLY A 1 90 ? -15.442 -5.831 -13.280 1.00 78.00 90 GLY A C 1
ATOM 725 O O . GLY A 1 90 ? -14.485 -5.502 -13.976 1.00 78.00 90 GLY A O 1
ATOM 726 N N . SER A 1 91 ? -15.297 -6.581 -12.190 1.00 70.31 91 SER A N 1
ATOM 727 C CA . SER A 1 91 ? -14.035 -7.254 -11.880 1.00 70.31 91 SER A CA 1
ATOM 728 C C . SER A 1 91 ? -13.957 -8.516 -12.742 1.00 70.31 91 SER A C 1
ATOM 730 O O . SER A 1 91 ? -14.761 -9.422 -12.532 1.00 70.31 91 SER A O 1
ATOM 732 N N . THR A 1 92 ? -13.066 -8.530 -13.739 1.00 58.91 92 THR A N 1
ATOM 733 C CA . THR A 1 92 ? -12.713 -9.731 -14.526 1.00 58.91 92 THR A CA 1
ATOM 734 C C . THR A 1 92 ? -12.096 -10.816 -13.661 1.00 58.91 92 THR A C 1
ATOM 736 O O . THR A 1 92 ? -11.306 -10.449 -12.760 1.00 58.91 92 THR A O 1
#

Sequence (92 aa):
IERWYVEKKLGEGGFGAVYRVRDQTGQYALKVEGVDEKVQVLKMEVFVLTELAARGGRHFCRIEDKGRFGNFNYVVMTLVGRSLQDLLFGST

Organism: Ancylostoma caninum (NCBI:txid29170)

pLDDT: mean 93.64, std 6.63, range [58.91, 98.44]

Foldseek 3Di:
DVQWAFDAWDDADLAFTWTWTDGPVGIWIKTKGFQPRPDHCVVVVVVVLVVCVVVVNPPDWHWPDWDDDVGMGMTITHDDDDDPCCVVPNDD

InterPro domains:
  IPR000719 Protein kinase domain [PS50011] (4-92)
  IPR011009 Protein kinase-like domain superfamily [SSF56112] (2-90)
  IPR017441 Protein kinase, ATP binding site [PS00107] (10-31)
  IPR050235 Casein kinase 1/Serine/threonine-protein kinase-like [PTHR11909] (3-88)

Secondary structure (DSSP, 8-state):
-TTPEEEEEEEEETTEEEEEEE-SS-EEEEEEEETT-S---HHHHHHHHHHHHHTT-TTSPPEEEEEEETTEEEEEEE-----HHHHHH---

Radius of gyration: 13.62 Å; chains: 1; bounding box: 34×32×31 Å